Protein AF-A0A166GF20-F1 (afdb_monomer_lite)

Secondary structure (DSSP, 8-state):
---SS-HHHHHHHHHHHH-SS-GGGS---HHHHHHHHHHHHHHHHHHHTT-SS-TT----TTTTPPP-TTS--TTTTS-TTGGG-TT-

Radius of gyration: 22.4 Å; chains: 1; bounding box: 41×34×59 Å

Structure (mmCIF, N/CA/C/O backbone):
data_AF-A0A166GF20-F1
#
_entry.id   AF-A0A166GF20-F1
#
loop_
_atom_site.group_PDB
_atom_site.id
_atom_site.type_symbol
_atom_site.label_atom_id
_atom_site.label_alt_id
_atom_site.label_comp_id
_atom_site.label_asym_id
_atom_site.label_entity_id
_atom_site.label_seq_id
_atom_site.pdbx_PDB_ins_code
_atom_site.Cartn_x
_atom_site.Cartn_y
_atom_site.Cartn_z
_atom_site.occupancy
_atom_site.B_iso_or_equiv
_atom_site.auth_seq_id
_atom_site.auth_comp_id
_atom_site.auth_asym_id
_atom_site.auth_atom_id
_atom_site.pdbx_PDB_model_num
ATOM 1 N N . MET A 1 1 ? 2.322 10.227 10.091 1.00 40.72 1 MET A N 1
ATOM 2 C CA . MET A 1 1 ? 2.835 9.898 11.435 1.00 40.72 1 MET A CA 1
ATOM 3 C 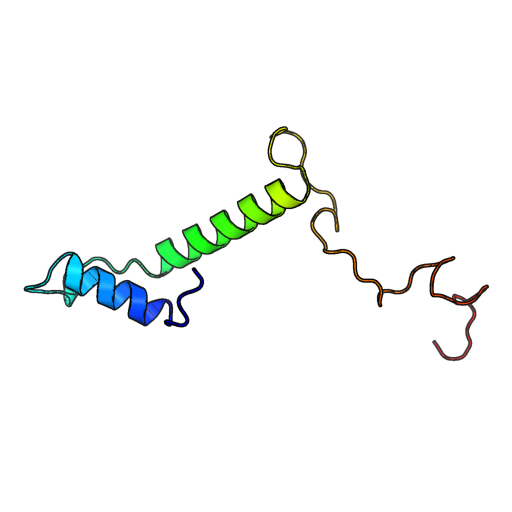C . MET A 1 1 ? 2.595 8.415 11.646 1.00 40.72 1 MET A C 1
ATOM 5 O O . MET A 1 1 ? 1.513 8.032 12.066 1.00 40.72 1 MET A O 1
ATOM 9 N N . GLU A 1 2 ? 3.545 7.567 11.253 1.00 42.88 2 GLU A N 1
ATOM 10 C CA . GLU A 1 2 ? 3.516 6.170 11.688 1.00 42.88 2 GLU A CA 1
ATOM 11 C C . GLU A 1 2 ? 3.899 6.172 13.168 1.00 42.88 2 GLU A C 1
ATOM 13 O O . GLU A 1 2 ? 5.076 6.180 13.528 1.00 42.88 2 GLU A O 1
ATOM 18 N N . CYS A 1 3 ? 2.909 6.296 14.052 1.00 53.88 3 CYS A N 1
ATOM 19 C CA . CYS A 1 3 ? 3.152 6.018 15.458 1.00 53.88 3 CYS A CA 1
ATOM 20 C C . CYS A 1 3 ? 3.609 4.561 15.543 1.00 53.88 3 CYS A C 1
ATOM 22 O O . CYS A 1 3 ? 2.879 3.663 15.134 1.00 53.88 3 CYS A O 1
ATOM 24 N N . LYS A 1 4 ? 4.802 4.324 16.100 1.00 69.62 4 LYS A N 1
ATOM 25 C CA . LYS A 1 4 ? 5.385 2.993 16.373 1.00 69.62 4 LYS A CA 1
ATOM 26 C C . LYS A 1 4 ? 4.588 2.179 17.413 1.00 69.62 4 LYS A C 1
ATOM 28 O O . LYS A 1 4 ? 5.124 1.287 18.062 1.00 69.62 4 LYS A O 1
ATOM 33 N N . THR A 1 5 ? 3.327 2.524 17.630 1.00 82.25 5 THR A N 1
ATOM 34 C CA . THR A 1 5 ? 2.424 1.909 18.591 1.00 82.25 5 THR A CA 1
ATOM 35 C C . THR A 1 5 ? 1.653 0.811 17.880 1.00 82.25 5 THR A C 1
ATOM 37 O O . THR A 1 5 ? 1.110 1.028 16.800 1.00 82.25 5 THR A O 1
ATOM 40 N N . ALA A 1 6 ? 1.587 -0.373 18.486 1.00 88.94 6 ALA A N 1
ATOM 41 C CA . ALA A 1 6 ? 0.776 -1.454 17.950 1.00 88.94 6 ALA A CA 1
ATOM 42 C C . ALA A 1 6 ? -0.690 -1.009 17.813 1.00 88.94 6 ALA A C 1
ATOM 44 O O . ALA A 1 6 ? -1.234 -0.356 18.707 1.00 88.94 6 ALA A O 1
ATOM 45 N N . ASN A 1 7 ? -1.349 -1.414 16.725 1.00 89.12 7 ASN A N 1
ATOM 46 C CA 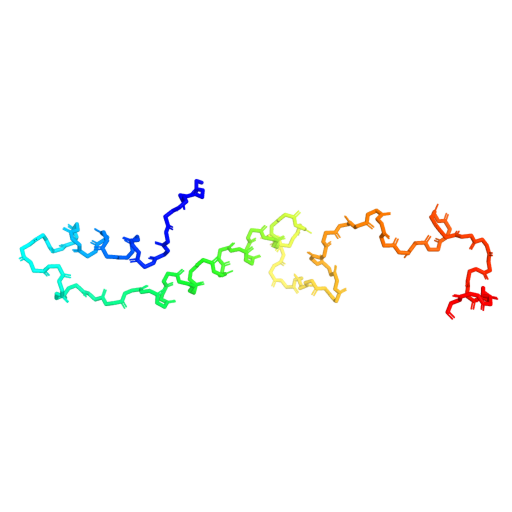. ASN A 1 7 ? -2.748 -1.061 16.449 1.00 89.12 7 ASN A CA 1
ATOM 47 C C . ASN A 1 7 ? -3.680 -1.395 17.626 1.00 89.12 7 ASN A C 1
ATOM 49 O O . ASN A 1 7 ? -4.583 -0.624 17.934 1.00 89.12 7 ASN A O 1
ATOM 53 N N . GLN A 1 8 ? -3.422 -2.504 18.326 1.00 89.38 8 GLN A N 1
ATOM 54 C CA . GLN A 1 8 ? -4.185 -2.896 19.511 1.00 89.38 8 GLN A CA 1
ATOM 55 C C . GLN A 1 8 ? -4.068 -1.866 20.641 1.00 89.38 8 GLN A C 1
ATOM 57 O O . GLN A 1 8 ? -5.074 -1.446 21.206 1.00 89.38 8 GLN A O 1
ATOM 62 N N . SER A 1 9 ? -2.848 -1.415 20.940 1.00 91.50 9 SER A N 1
ATOM 63 C CA . SER A 1 9 ? -2.596 -0.406 21.971 1.00 91.50 9 SER A CA 1
ATOM 64 C C . SER A 1 9 ? -3.221 0.942 21.607 1.00 91.50 9 SER A C 1
ATOM 66 O O . SER A 1 9 ? 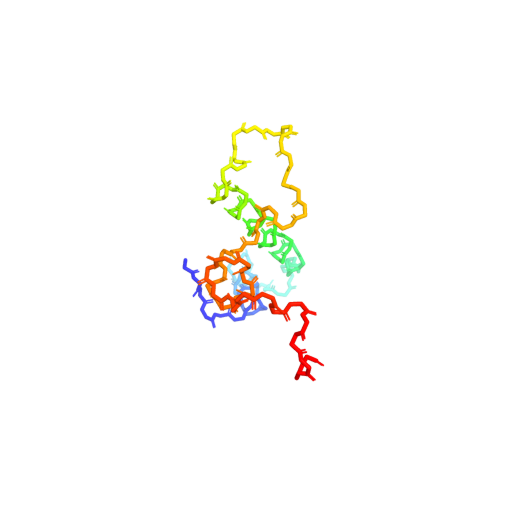-3.717 1.645 22.484 1.00 91.50 9 SER A O 1
ATOM 68 N N . PHE A 1 10 ? -3.243 1.291 20.317 1.00 90.81 10 PHE A N 1
ATOM 69 C CA . PHE A 1 10 ? -3.932 2.487 19.836 1.00 90.81 10 PHE A CA 1
ATOM 70 C C . PHE A 1 10 ? -5.451 2.403 20.052 1.00 90.81 10 PHE A C 1
ATOM 72 O O . PHE A 1 10 ? -6.031 3.330 20.611 1.00 90.81 10 PHE A O 1
ATOM 79 N N . ILE A 1 11 ? -6.088 1.283 19.689 1.00 91.56 11 ILE A N 1
ATOM 80 C CA . ILE A 1 11 ? -7.529 1.070 19.915 1.00 91.56 11 ILE A CA 1
ATOM 81 C C . ILE A 1 11 ? -7.876 1.090 21.402 1.00 91.56 11 ILE A C 1
ATOM 83 O O . ILE A 1 11 ? -8.845 1.731 21.796 1.00 91.56 11 ILE A O 1
ATOM 87 N N . GLN A 1 12 ? -7.064 0.450 22.242 1.00 90.31 12 GLN A N 1
ATOM 88 C CA . GLN A 1 12 ? -7.298 0.459 23.682 1.00 90.31 12 GLN A CA 1
ATOM 89 C C . GLN A 1 12 ? -7.184 1.872 24.262 1.00 90.31 12 GLN A C 1
ATOM 91 O O . GLN A 1 12 ? -8.012 2.278 25.074 1.00 90.31 12 GLN A O 1
ATOM 96 N N . LYS A 1 13 ? -6.214 2.664 23.786 1.00 92.81 13 LYS A N 1
ATOM 97 C CA . LYS A 1 13 ? -6.100 4.071 24.177 1.00 92.81 13 LYS A CA 1
ATOM 98 C C . LYS A 1 13 ? -7.305 4.895 23.725 1.00 92.81 13 LYS A C 1
ATOM 100 O O . LYS A 1 13 ? -7.737 5.756 24.487 1.00 92.81 13 LYS A O 1
ATOM 105 N N . LEU A 1 14 ? -7.840 4.639 22.529 1.00 92.12 14 LEU A N 1
ATOM 106 C CA . LEU A 1 14 ? -9.076 5.273 22.067 1.00 92.12 14 LEU A CA 1
ATOM 107 C C . LEU A 1 14 ? -10.248 4.936 22.989 1.00 92.12 14 LEU A C 1
ATOM 109 O O . LEU A 1 14 ? -10.932 5.860 23.409 1.00 92.12 14 LEU A O 1
ATOM 113 N N . GLY A 1 15 ? -10.417 3.669 23.382 1.00 93.06 15 GLY A N 1
ATOM 114 C CA . GLY A 1 15 ? -11.445 3.268 24.350 1.00 93.06 15 GLY A CA 1
ATOM 115 C C . GLY A 1 15 ? -11.348 4.048 25.665 1.00 93.06 15 GLY A C 1
ATOM 116 O O . GLY A 1 15 ? -12.324 4.648 26.098 1.00 93.06 15 GLY A O 1
ATOM 117 N N . CYS A 1 16 ? -10.141 4.172 26.232 1.00 93.50 16 CYS A N 1
ATOM 118 C CA . CYS A 1 16 ? -9.924 4.972 27.444 1.00 93.50 16 CYS A CA 1
ATOM 119 C C . CYS A 1 16 ? -10.210 6.475 27.273 1.00 93.50 16 CYS A C 1
ATOM 121 O O . CYS A 1 16 ? -10.454 7.159 28.260 1.00 93.50 16 CYS A O 1
ATOM 123 N N . ILE A 1 17 ? -10.103 7.023 26.058 1.00 94.38 17 ILE A N 1
ATOM 124 C CA . ILE A 1 17 ? -10.430 8.432 25.783 1.00 94.38 17 ILE A CA 1
ATOM 125 C C . ILE A 1 17 ? -11.939 8.597 25.578 1.00 94.38 17 ILE A C 1
ATOM 127 O O . ILE A 1 17 ? -12.507 9.597 26.006 1.00 94.38 17 ILE A O 1
ATOM 131 N N . THR A 1 18 ? -12.579 7.637 24.909 1.00 94.19 18 THR A N 1
ATOM 132 C CA . THR A 1 18 ? -14.008 7.666 24.585 1.00 94.19 18 THR A CA 1
ATOM 133 C C . THR A 1 18 ? -14.881 7.437 25.815 1.00 94.19 18 THR A C 1
ATOM 135 O O . THR A 1 18 ? -15.847 8.171 26.001 1.00 94.19 18 THR A O 1
ATOM 138 N N . ASN A 1 19 ? -14.536 6.460 26.654 1.00 94.12 19 ASN A N 1
ATOM 139 C CA . ASN A 1 19 ? -15.195 6.202 27.929 1.00 94.12 19 ASN A CA 1
ATOM 140 C C . ASN A 1 19 ? -14.129 6.010 29.021 1.00 94.12 19 ASN A C 1
ATOM 142 O O . ASN A 1 19 ? -13.644 4.895 29.213 1.00 94.12 19 ASN A O 1
ATOM 146 N N . PRO A 1 20 ? -13.714 7.089 29.706 1.00 94.00 20 PRO A N 1
ATOM 147 C CA . PRO A 1 20 ? -12.685 7.006 30.739 1.00 94.00 20 PRO A CA 1
ATOM 148 C C . PRO A 1 20 ? -13.109 6.190 31.962 1.00 94.00 20 PRO A C 1
ATOM 150 O O . PRO A 1 20 ? -12.252 5.563 32.582 1.00 94.00 20 PRO A O 1
ATOM 153 N N . ASP A 1 21 ? -14.403 6.209 32.294 1.00 96.94 21 ASP A N 1
ATOM 154 C CA . ASP A 1 21 ? -14.948 5.544 33.481 1.00 96.94 21 ASP A CA 1
ATOM 155 C C . ASP A 1 21 ? -15.039 4.025 33.280 1.00 96.94 21 ASP A C 1
ATOM 157 O O . ASP A 1 21 ? -14.700 3.271 34.190 1.00 96.94 21 ASP A O 1
ATOM 161 N N . PHE A 1 22 ? -15.423 3.585 32.071 1.00 94.88 22 PHE A N 1
ATOM 162 C CA . PHE A 1 22 ? -15.527 2.167 31.690 1.00 94.88 22 PHE A CA 1
ATOM 163 C C . PHE A 1 22 ? -14.945 1.919 30.284 1.00 94.88 22 PHE A C 1
ATOM 165 O O . PHE A 1 22 ? -15.681 1.784 29.298 1.00 94.88 22 PHE A O 1
ATOM 172 N N . PRO A 1 23 ? -13.609 1.895 30.132 1.00 90.56 23 PRO A N 1
ATOM 173 C CA . PRO A 1 23 ? -12.961 1.740 28.829 1.00 90.56 23 PRO A CA 1
ATOM 174 C C . PRO A 1 23 ? -13.327 0.446 28.094 1.00 90.56 23 PRO A C 1
ATOM 176 O O . PRO A 1 23 ? -13.358 0.427 26.866 1.00 90.56 23 PRO A O 1
ATOM 179 N N . GLU A 1 24 ? -13.596 -0.627 28.831 1.00 89.88 24 GLU A N 1
ATOM 180 C CA . GLU A 1 24 ? -14.000 -1.945 28.337 1.00 89.88 24 GLU A CA 1
ATOM 181 C C . GLU A 1 24 ? -15.371 -1.961 27.654 1.00 89.88 24 GLU A C 1
ATOM 183 O O . GLU A 1 24 ? -15.582 -2.777 26.757 1.00 89.88 24 GLU A O 1
ATOM 188 N N . ASP A 1 25 ? -16.259 -1.029 28.013 1.00 94.25 25 ASP A N 1
ATOM 189 C CA . ASP A 1 25 ? -17.573 -0.869 27.379 1.00 94.25 25 ASP A CA 1
ATOM 190 C C . ASP A 1 25 ? -17.470 -0.162 26.020 1.00 94.25 25 ASP A C 1
ATOM 192 O O . ASP A 1 25 ? -18.435 -0.101 25.250 1.00 94.25 25 ASP A O 1
ATOM 196 N N . SER A 1 26 ? -16.294 0.386 25.696 1.00 91.56 26 SER A N 1
ATOM 197 C CA . SER A 1 26 ? -16.053 0.979 24.387 1.00 91.56 26 SER A CA 1
ATOM 198 C C . SER A 1 26 ? -16.109 -0.089 23.289 1.00 91.56 26 SER A C 1
ATOM 200 O O . SER A 1 26 ? -15.595 -1.197 23.457 1.00 91.56 26 SER A O 1
ATOM 202 N N . PRO A 1 27 ? -16.671 0.231 22.111 1.00 90.38 27 PRO A N 1
ATOM 203 C CA . PRO A 1 27 ? -16.753 -0.721 21.013 1.00 90.38 27 PRO A CA 1
ATOM 204 C C . PRO A 1 27 ? -15.359 -1.177 20.561 1.00 90.38 27 PRO A C 1
ATOM 206 O O . PRO A 1 27 ? -14.430 -0.377 20.435 1.00 90.38 27 PRO A O 1
ATOM 209 N N . GLN A 1 28 ? -15.226 -2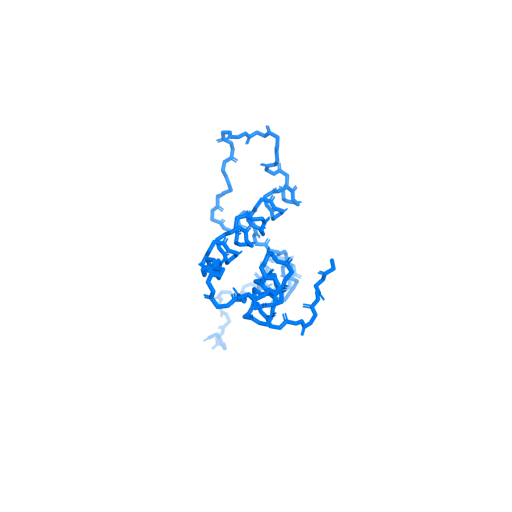.465 20.236 1.00 89.12 28 GLN A N 1
ATOM 210 C CA . GLN A 1 28 ? -13.991 -3.002 19.670 1.00 89.12 28 GLN A CA 1
ATOM 211 C C . GLN A 1 28 ? -13.855 -2.576 18.198 1.00 89.12 28 GLN A C 1
ATOM 213 O O . GLN A 1 28 ? -14.527 -3.113 17.318 1.00 89.12 28 GLN A O 1
ATOM 218 N N . LEU A 1 29 ? -12.975 -1.605 17.932 1.00 91.19 29 LEU A N 1
ATOM 219 C CA . LEU A 1 29 ? -12.813 -0.965 16.615 1.00 91.19 29 LEU A CA 1
ATOM 220 C C . LEU A 1 29 ? -11.582 -1.440 15.826 1.00 91.19 29 LEU A C 1
ATOM 222 O O . LEU A 1 29 ? -11.237 -0.862 14.793 1.00 91.19 29 LEU A O 1
ATOM 226 N N . TYR A 1 30 ? -10.900 -2.487 16.293 1.00 91.94 30 TYR A N 1
ATOM 227 C CA . TYR A 1 30 ? -9.676 -2.978 15.658 1.00 91.94 30 TYR A CA 1
ATOM 228 C C . TYR A 1 30 ? -9.874 -3.348 14.180 1.00 91.94 30 TYR A C 1
ATOM 230 O O . TYR A 1 30 ? -9.106 -2.905 13.328 1.00 91.94 30 TYR A O 1
ATOM 238 N N . HIS A 1 31 ? -10.924 -4.098 13.837 1.00 93.62 31 HIS A N 1
ATOM 239 C CA . HIS A 1 31 ? -11.165 -4.502 12.446 1.00 93.62 31 HIS A CA 1
ATOM 240 C C . HIS A 1 31 ? -11.464 -3.308 11.534 1.00 93.62 31 HIS A C 1
ATOM 242 O O . HIS A 1 31 ? -10.963 -3.248 10.412 1.00 93.62 31 HIS A O 1
ATOM 248 N N . GLN A 1 32 ? -12.226 -2.337 12.032 1.00 94.38 32 GLN A N 1
ATOM 249 C CA . GLN A 1 32 ? -12.567 -1.105 11.333 1.00 94.38 32 GLN A CA 1
ATOM 250 C C . GLN A 1 32 ? -11.308 -0.273 11.080 1.00 94.38 32 GLN A C 1
ATOM 252 O O . GLN A 1 32 ? -11.105 0.210 9.970 1.00 94.38 32 GLN A O 1
ATOM 257 N N . LEU A 1 33 ? -10.413 -0.172 12.068 1.00 92.56 33 LEU A N 1
ATOM 258 C CA . LEU A 1 33 ? -9.121 0.488 11.899 1.00 92.56 33 LEU A CA 1
ATOM 259 C C . LEU A 1 33 ? -8.270 -0.192 10.822 1.00 92.56 33 LEU A C 1
ATOM 261 O O . LEU A 1 33 ? -7.719 0.493 9.961 1.00 92.56 33 LEU A O 1
ATOM 265 N N . ILE A 1 34 ? -8.168 -1.525 10.841 1.00 93.44 34 ILE A N 1
ATOM 266 C CA . ILE A 1 34 ? -7.414 -2.270 9.823 1.00 93.44 34 ILE A CA 1
ATOM 267 C C . ILE A 1 34 ? -8.021 -2.061 8.434 1.00 93.44 34 ILE A C 1
ATOM 269 O O . ILE A 1 34 ? -7.278 -1.854 7.473 1.00 93.44 34 ILE A O 1
ATOM 273 N N . TYR A 1 35 ? -9.349 -2.077 8.324 1.00 96.00 35 TYR A N 1
ATOM 274 C CA . TYR A 1 35 ? -10.046 -1.796 7.075 1.00 96.00 35 TYR A CA 1
ATOM 275 C C . TYR A 1 35 ? -9.717 -0.391 6.559 1.00 96.00 35 TYR A C 1
ATOM 277 O O . TYR A 1 35 ? -9.187 -0.256 5.458 1.00 96.00 35 TYR A O 1
ATOM 285 N N . CYS A 1 36 ? -9.920 0.644 7.378 1.00 95.44 36 CYS A N 1
ATOM 286 C CA . CYS A 1 36 ? -9.610 2.027 7.018 1.00 95.44 36 CYS A CA 1
ATOM 287 C C . CYS A 1 36 ? -8.134 2.209 6.643 1.00 95.44 36 CYS A C 1
ATOM 289 O O . CYS A 1 36 ? -7.832 2.893 5.671 1.00 95.44 36 CYS A O 1
ATOM 291 N N . SER A 1 37 ? -7.212 1.566 7.366 1.00 92.81 37 SER A N 1
ATOM 292 C CA . SER A 1 37 ? -5.778 1.607 7.067 1.00 92.81 37 SER A CA 1
ATOM 293 C C . SER A 1 37 ? -5.453 1.004 5.697 1.00 92.81 37 SER A C 1
ATOM 295 O O . SER A 1 37 ? -4.691 1.595 4.931 1.00 92.81 37 SER A O 1
ATOM 297 N N . ARG A 1 38 ? -6.044 -0.149 5.356 1.00 95.00 38 ARG A N 1
ATOM 298 C CA . ARG A 1 38 ? -5.859 -0.795 4.047 1.00 95.00 38 ARG A CA 1
ATOM 299 C C . ARG A 1 38 ? -6.438 0.053 2.919 1.00 95.00 38 ARG A C 1
ATOM 301 O O . ARG A 1 38 ? -5.734 0.292 1.945 1.00 95.00 38 ARG A O 1
ATOM 308 N N . SER A 1 39 ? -7.661 0.554 3.084 1.00 95.75 39 SER A N 1
ATOM 309 C CA . SER A 1 39 ? -8.312 1.426 2.099 1.00 95.75 39 SER A CA 1
ATOM 310 C C . SER A 1 39 ? -7.537 2.726 1.897 1.00 95.75 39 SER A C 1
ATOM 312 O O . SER A 1 39 ? -7.326 3.152 0.769 1.00 95.75 39 SER A O 1
ATOM 314 N N . TYR A 1 40 ? -7.040 3.332 2.977 1.00 94.94 40 TYR A N 1
ATOM 315 C CA . TYR A 1 40 ? -6.186 4.513 2.891 1.00 94.94 40 TYR A CA 1
ATOM 316 C C . TYR A 1 40 ? -4.899 4.229 2.108 1.00 94.94 40 TYR A C 1
ATOM 318 O O . TYR A 1 40 ? -4.536 5.005 1.230 1.00 94.94 40 TYR A O 1
ATOM 326 N N . ARG A 1 41 ? -4.223 3.107 2.389 1.00 94.00 41 ARG A N 1
ATOM 327 C CA . ARG A 1 41 ? -3.008 2.710 1.661 1.00 94.00 41 ARG A CA 1
ATOM 328 C C . ARG A 1 41 ? -3.280 2.502 0.174 1.00 94.00 41 ARG A C 1
ATOM 330 O O . ARG A 1 41 ? -2.509 3.009 -0.628 1.00 94.00 41 ARG A O 1
ATOM 337 N N . ASP A 1 42 ? -4.369 1.823 -0.182 1.00 92.19 42 ASP A N 1
ATOM 338 C CA . ASP A 1 42 ? -4.774 1.640 -1.582 1.00 92.19 42 ASP A CA 1
ATOM 339 C C . ASP A 1 42 ? -5.010 2.985 -2.287 1.00 92.19 42 ASP A C 1
ATOM 341 O O . ASP A 1 42 ? -4.431 3.239 -3.341 1.00 92.19 42 ASP A O 1
ATOM 345 N N . LEU A 1 43 ? -5.770 3.893 -1.663 1.00 92.31 43 LEU A N 1
ATOM 346 C CA . LEU A 1 43 ? -6.029 5.230 -2.206 1.00 92.31 43 LEU A CA 1
ATOM 347 C C . LEU A 1 43 ? -4.741 6.036 -2.394 1.00 92.31 43 LEU A C 1
ATOM 349 O O . LEU A 1 43 ? -4.536 6.628 -3.452 1.00 92.31 43 LEU A O 1
ATOM 353 N N . VAL A 1 44 ? -3.856 6.041 -1.395 1.00 93.62 44 VAL A N 1
ATOM 354 C CA . VAL A 1 44 ? -2.562 6.728 -1.490 1.00 93.62 44 VAL A CA 1
ATOM 355 C C . VAL A 1 44 ? -1.731 6.140 -2.625 1.00 93.62 44 VAL A C 1
ATOM 357 O O . VAL A 1 44 ? -1.233 6.900 -3.450 1.00 93.62 44 VAL A O 1
ATOM 360 N N . THR A 1 45 ? -1.630 4.811 -2.723 1.00 92.62 45 THR A N 1
ATOM 361 C CA . THR A 1 45 ? -0.910 4.151 -3.816 1.00 92.62 45 THR A CA 1
ATOM 362 C C . THR A 1 45 ? -1.505 4.531 -5.173 1.00 92.62 45 THR A C 1
ATOM 364 O O . THR A 1 45 ? -0.773 4.964 -6.057 1.00 92.62 45 THR A O 1
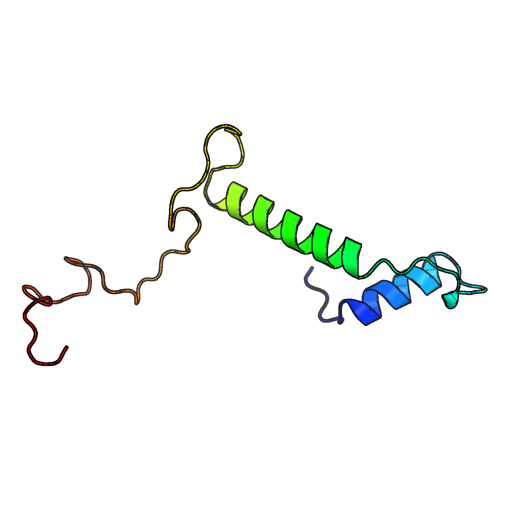ATOM 367 N N . ARG A 1 46 ? -2.827 4.477 -5.346 1.00 92.62 46 ARG A N 1
ATOM 368 C CA . ARG A 1 46 ? -3.490 4.889 -6.594 1.00 92.62 46 ARG A CA 1
ATOM 369 C C . ARG A 1 46 ? -3.173 6.336 -6.962 1.00 92.62 46 ARG A C 1
ATOM 371 O O . ARG A 1 46 ? -2.801 6.602 -8.103 1.00 92.62 46 ARG A O 1
ATOM 378 N N . VAL A 1 47 ? -3.256 7.260 -6.006 1.00 92.62 47 VAL A N 1
ATOM 379 C CA . VAL A 1 47 ? -2.916 8.675 -6.224 1.00 92.62 47 VAL A CA 1
ATOM 380 C C . VAL A 1 47 ? -1.451 8.834 -6.629 1.00 92.62 47 VAL A C 1
ATOM 382 O O . VAL A 1 47 ? -1.171 9.524 -7.606 1.00 92.62 47 VAL A O 1
ATOM 385 N N . THR A 1 48 ? -0.523 8.160 -5.944 1.00 92.44 48 THR A N 1
ATOM 386 C CA . THR A 1 48 ? 0.914 8.200 -6.264 1.00 92.44 48 THR A CA 1
ATOM 387 C C . THR A 1 48 ? 1.209 7.744 -7.694 1.00 92.44 48 THR A C 1
ATOM 389 O O . THR A 1 48 ? 2.063 8.329 -8.352 1.00 92.44 48 THR A O 1
ATOM 392 N N . PHE A 1 49 ? 0.480 6.750 -8.202 1.00 92.44 49 PHE A N 1
ATOM 393 C CA . PHE A 1 49 ? 0.644 6.229 -9.562 1.00 92.44 49 PHE A CA 1
ATOM 394 C C . PHE A 1 49 ? -0.245 6.929 -10.613 1.00 92.44 49 PHE A C 1
ATOM 396 O O . PHE A 1 49 ? -0.328 6.477 -11.753 1.00 92.44 49 PHE A O 1
ATOM 403 N N . GLY A 1 50 ? -0.906 8.040 -10.263 1.00 91.38 50 GLY A N 1
ATOM 404 C CA . GLY A 1 50 ? -1.688 8.850 -11.206 1.00 91.38 50 GLY A CA 1
ATOM 405 C C . GLY A 1 50 ? -3.119 8.361 -11.471 1.00 91.38 50 GLY A C 1
ATOM 406 O O . GLY A 1 50 ? -3.764 8.842 -12.401 1.00 91.38 50 GLY A O 1
ATOM 407 N N . TYR A 1 51 ? -3.647 7.454 -10.648 1.00 91.44 51 TYR A N 1
ATOM 408 C CA . TYR A 1 51 ? -5.021 6.928 -10.725 1.00 91.44 51 TYR A CA 1
ATOM 409 C C . TYR A 1 51 ? -6.012 7.683 -9.816 1.00 91.44 51 TYR A C 1
ATOM 411 O O . TYR A 1 51 ? -7.073 7.170 -9.482 1.00 91.44 51 TYR A O 1
ATOM 419 N N . GLY A 1 52 ? -5.672 8.898 -9.372 1.00 84.81 52 GLY A N 1
ATOM 420 C CA . GLY A 1 52 ? -6.506 9.669 -8.438 1.00 84.81 52 GLY A CA 1
ATOM 421 C C . GLY A 1 52 ? -7.689 10.419 -9.068 1.00 84.81 52 GLY A C 1
ATOM 422 O O . GLY A 1 52 ? -8.655 10.707 -8.368 1.00 84.81 52 GLY A O 1
ATOM 423 N N . HIS A 1 53 ? -7.621 10.759 -10.362 1.00 84.25 53 HIS A N 1
ATOM 424 C CA . HIS A 1 53 ? -8.609 11.633 -11.019 1.00 84.25 53 HIS A CA 1
ATOM 425 C C . HIS A 1 53 ? -9.625 10.895 -11.899 1.00 84.25 53 HIS A C 1
ATOM 427 O O . HIS A 1 53 ? -10.786 11.298 -11.948 1.00 84.25 53 HIS A O 1
ATOM 433 N N . ASP A 1 54 ? -9.206 9.841 -12.602 1.00 85.00 54 ASP A N 1
ATOM 434 C CA . ASP A 1 54 ? -10.080 9.071 -13.491 1.00 85.00 54 ASP A CA 1
ATOM 435 C C . ASP A 1 54 ? -10.530 7.784 -12.800 1.00 85.00 54 ASP A C 1
ATOM 437 O O . ASP A 1 54 ? -9.811 6.788 -12.777 1.00 85.00 54 ASP A O 1
ATOM 441 N N . THR A 1 55 ? -11.741 7.807 -12.245 1.00 77.94 55 THR A N 1
ATOM 442 C CA . THR A 1 55 ? -12.329 6.674 -11.517 1.00 77.94 55 THR A CA 1
ATOM 443 C C . THR A 1 55 ? -12.717 5.499 -12.411 1.00 77.94 55 THR A C 1
ATOM 445 O O . THR A 1 55 ? -13.075 4.445 -11.896 1.00 77.94 55 THR A O 1
ATOM 448 N N . LYS A 1 56 ? -12.673 5.654 -13.740 1.00 86.50 56 LYS A N 1
ATOM 449 C CA . LYS A 1 56 ? -12.903 4.552 -14.686 1.00 86.50 56 LYS A CA 1
ATOM 450 C C . LYS A 1 56 ? -11.608 3.840 -15.062 1.00 86.50 56 LYS A C 1
ATOM 452 O O . LYS A 1 56 ? -11.655 2.750 -15.632 1.00 86.50 56 LYS A O 1
ATOM 457 N N . LYS A 1 57 ? -10.460 4.459 -14.784 1.00 88.06 57 LYS A N 1
ATOM 458 C CA . LYS A 1 57 ? -9.146 3.919 -15.103 1.00 88.06 57 LYS A CA 1
ATOM 459 C C . LYS A 1 57 ? -8.641 3.094 -13.926 1.00 88.06 57 LYS A C 1
ATOM 461 O O . LYS A 1 57 ? -8.206 3.634 -12.915 1.00 88.06 57 LYS A O 1
ATOM 466 N N . GLU A 1 58 ? -8.649 1.779 -14.092 1.00 90.94 58 GLU A N 1
ATOM 467 C CA . GLU A 1 58 ? -8.060 0.856 -13.123 1.00 90.94 58 GLU A CA 1
ATOM 468 C C . GLU A 1 58 ? -6.606 0.519 -13.489 1.00 90.94 58 GLU A C 1
ATOM 470 O O . GLU A 1 58 ? -6.263 0.442 -14.676 1.00 90.94 58 GLU A O 1
ATOM 475 N N . PRO A 1 59 ? -5.729 0.308 -12.494 1.00 91.88 59 PRO A N 1
ATOM 476 C CA . PRO A 1 59 ? -4.386 -0.182 -12.746 1.00 91.88 59 PRO A CA 1
ATOM 477 C C . PRO A 1 59 ? -4.433 -1.613 -13.292 1.00 91.88 59 PRO A C 1
ATOM 479 O O . PRO A 1 59 ? -5.079 -2.495 -12.727 1.00 91.88 59 PRO A O 1
ATOM 482 N N . GLY A 1 60 ? -3.711 -1.852 -14.387 1.00 91.12 60 GLY A N 1
ATOM 483 C CA . GLY A 1 60 ? -3.467 -3.203 -14.894 1.00 91.12 60 GLY A CA 1
ATOM 484 C C . GLY A 1 60 ? -2.523 -4.004 -13.990 1.00 91.12 60 GLY A C 1
ATOM 485 O O . GLY A 1 60 ? -2.025 -3.508 -12.976 1.00 91.12 60 GLY A O 1
ATOM 486 N N . VAL A 1 61 ? -2.227 -5.247 -14.378 1.00 91.19 61 VAL A N 1
ATOM 487 C CA . VAL A 1 61 ? -1.252 -6.092 -13.668 1.00 91.19 61 VAL A CA 1
ATOM 488 C C . VAL A 1 61 ? 0.095 -5.367 -13.589 1.00 91.19 61 VAL A C 1
ATOM 490 O O . VAL A 1 61 ? 0.629 -4.928 -14.603 1.00 91.19 61 VAL A O 1
ATOM 493 N N . GLY A 1 62 ? 0.620 -5.201 -12.373 1.00 89.88 62 GLY A N 1
ATOM 494 C CA . GLY A 1 62 ? 1.862 -4.460 -12.128 1.00 89.88 62 GLY A CA 1
ATOM 495 C C . GLY A 1 62 ? 1.743 -2.932 -12.217 1.00 89.88 62 GLY A C 1
ATOM 496 O O . GLY A 1 62 ? 2.723 -2.243 -11.964 1.00 89.88 62 GLY A O 1
ATOM 497 N N . GLY A 1 63 ? 0.562 -2.371 -12.499 1.00 91.75 63 GLY A N 1
ATOM 498 C CA . GLY A 1 63 ? 0.365 -0.926 -12.688 1.00 91.75 63 GLY A CA 1
ATOM 499 C C . GLY A 1 63 ? 0.564 -0.063 -11.435 1.00 91.75 63 GLY A C 1
ATOM 500 O O . GLY A 1 63 ? 0.674 1.154 -11.555 1.00 91.75 63 GLY A O 1
ATOM 501 N N . LEU A 1 64 ? 0.614 -0.687 -10.253 1.00 93.00 64 LEU A N 1
ATOM 502 C CA . LEU A 1 64 ? 0.944 -0.058 -8.965 1.00 93.00 64 LEU A CA 1
ATOM 503 C C . LEU A 1 64 ? 2.274 -0.569 -8.379 1.00 93.00 64 LEU A C 1
ATOM 505 O O . LEU A 1 64 ? 2.589 -0.291 -7.222 1.00 93.00 64 LEU A O 1
ATOM 509 N N . ALA A 1 65 ? 3.033 -1.378 -9.126 1.00 91.75 65 ALA A N 1
ATOM 510 C CA . ALA A 1 65 ? 4.312 -1.888 -8.655 1.00 91.75 65 ALA A CA 1
ATOM 511 C C . ALA A 1 65 ? 5.359 -0.771 -8.687 1.00 91.75 65 ALA A C 1
ATOM 513 O O . ALA A 1 65 ? 5.492 -0.050 -9.677 1.00 91.75 65 ALA A O 1
ATOM 514 N N . LEU A 1 66 ? 6.121 -0.631 -7.601 1.00 89.94 66 LEU A N 1
ATOM 515 C CA . LEU A 1 66 ? 7.268 0.268 -7.587 1.00 89.94 66 LEU A CA 1
ATOM 516 C C . LEU A 1 66 ? 8.312 -0.221 -8.588 1.00 89.94 66 LEU A C 1
ATOM 518 O O . LEU A 1 66 ? 8.576 -1.421 -8.694 1.00 89.94 66 LEU A O 1
ATOM 522 N N . PHE A 1 67 ? 8.929 0.725 -9.290 1.00 86.25 67 PHE A N 1
ATOM 523 C CA . PHE A 1 67 ? 10.051 0.418 -10.158 1.00 86.25 67 PHE A CA 1
ATOM 524 C C . PHE A 1 67 ? 11.190 -0.196 -9.336 1.00 86.25 67 PHE A C 1
ATOM 526 O O . PHE A 1 67 ? 11.666 0.403 -8.371 1.00 86.25 67 PHE A O 1
ATOM 533 N N . CYS A 1 68 ? 11.631 -1.388 -9.732 1.00 88.81 68 CYS A N 1
ATOM 534 C CA . CYS A 1 68 ? 12.745 -2.081 -9.108 1.00 88.81 68 CYS A C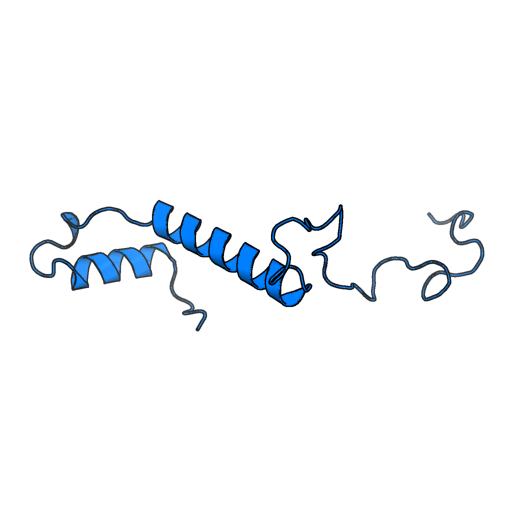A 1
ATOM 535 C C . CYS A 1 68 ? 13.922 -2.119 -10.082 1.00 88.81 68 CYS A C 1
ATOM 537 O O . CYS A 1 68 ? 13.899 -2.866 -11.056 1.00 88.81 68 CYS A O 1
ATOM 539 N N . ALA A 1 69 ? 14.974 -1.353 -9.789 1.00 86.62 69 ALA A N 1
ATOM 540 C CA . ALA A 1 69 ? 16.185 -1.321 -10.612 1.00 86.62 69 ALA A CA 1
ATOM 541 C C . ALA A 1 69 ? 16.962 -2.655 -10.615 1.00 86.62 69 ALA A C 1
ATOM 543 O O . ALA A 1 69 ? 17.789 -2.889 -11.491 1.00 86.62 69 ALA A O 1
ATOM 544 N N . ALA A 1 70 ? 16.707 -3.521 -9.629 1.00 88.62 70 ALA A N 1
ATOM 545 C CA . ALA A 1 70 ? 17.317 -4.844 -9.528 1.00 88.62 70 ALA A CA 1
ATOM 546 C C . ALA A 1 70 ? 16.518 -5.935 -10.261 1.00 88.62 70 ALA A C 1
ATOM 548 O O . ALA A 1 70 ? 17.016 -7.047 -10.411 1.00 88.62 70 ALA A O 1
ATOM 549 N N . CYS A 1 71 ? 15.283 -5.655 -10.695 1.00 89.12 71 CYS A N 1
ATOM 550 C CA . CYS A 1 71 ? 14.536 -6.621 -11.495 1.00 89.12 71 CYS A CA 1
ATOM 551 C C . CYS A 1 71 ? 15.215 -6.807 -12.863 1.00 89.12 71 CYS A C 1
ATOM 553 O O . CYS A 1 71 ? 15.727 -5.829 -13.406 1.00 89.12 71 CYS A O 1
ATOM 555 N N . PRO A 1 72 ? 15.202 -8.023 -13.438 1.00 88.56 72 PRO A N 1
ATOM 556 C CA . PRO A 1 72 ? 15.695 -8.274 -14.789 1.00 88.56 72 PRO A CA 1
ATOM 557 C C . PRO A 1 72 ? 14.991 -7.370 -15.811 1.00 88.56 72 PRO A C 1
ATOM 559 O O . PRO A 1 72 ? 13.770 -7.414 -15.956 1.00 88.56 72 PRO A O 1
ATOM 562 N N . GLN A 1 73 ? 15.757 -6.538 -16.510 1.00 88.81 73 GLN A N 1
ATOM 563 C CA . GLN A 1 73 ? 15.294 -5.608 -17.532 1.00 88.81 73 GLN A CA 1
ATOM 564 C C . GLN A 1 73 ? 16.073 -5.849 -18.832 1.00 88.81 73 GLN A C 1
ATOM 566 O O . GLN A 1 73 ? 17.216 -5.388 -18.964 1.00 88.81 73 GLN A O 1
ATOM 571 N N . PRO A 1 74 ? 15.465 -6.551 -19.806 1.00 89.50 74 PRO A N 1
ATOM 572 C CA . PRO A 1 74 ? 16.061 -6.739 -21.122 1.00 89.50 74 PRO A CA 1
ATOM 573 C C . PRO A 1 74 ? 16.472 -5.397 -21.738 1.00 89.50 74 PRO A C 1
ATOM 575 O O . PRO A 1 74 ? 15.686 -4.449 -21.754 1.00 89.50 74 PRO A O 1
ATOM 578 N N . GLY A 1 75 ? 17.719 -5.306 -22.201 1.00 87.44 75 GLY A N 1
ATOM 579 C CA . GLY A 1 75 ? 18.281 -4.092 -22.804 1.00 87.44 75 GLY A CA 1
ATOM 580 C C . GLY A 1 75 ? 18.747 -3.004 -21.825 1.00 87.44 75 GLY A C 1
ATOM 581 O O . GLY A 1 75 ? 19.264 -1.987 -22.277 1.00 87.44 75 GLY A O 1
ATOM 582 N N . TYR A 1 76 ? 18.599 -3.195 -20.510 1.00 88.31 76 TYR A N 1
ATOM 583 C CA . TYR A 1 76 ? 19.117 -2.262 -19.498 1.00 88.31 76 TYR A CA 1
ATOM 584 C C . TYR A 1 76 ? 20.164 -2.906 -18.593 1.00 88.31 76 TYR A C 1
ATOM 586 O O . TYR A 1 76 ? 21.286 -2.415 -18.507 1.00 88.31 76 TYR A O 1
ATOM 594 N N . ASN A 1 77 ? 19.792 -3.977 -17.889 1.00 90.12 77 ASN A N 1
ATOM 595 C CA . ASN A 1 77 ? 20.638 -4.609 -16.871 1.00 90.12 77 ASN A CA 1
ATOM 596 C C . ASN A 1 77 ? 20.782 -6.130 -17.061 1.00 90.12 77 ASN A C 1
ATOM 598 O O . ASN A 1 77 ? 21.360 -6.794 -16.203 1.00 90.12 77 ASN A O 1
ATOM 602 N N . LEU A 1 78 ? 20.280 -6.668 -18.176 1.00 90.12 78 LEU A N 1
ATOM 603 C CA . LEU A 1 78 ? 20.532 -8.041 -18.604 1.00 90.12 78 LEU A CA 1
ATOM 604 C C . LEU A 1 78 ? 21.505 -8.056 -19.786 1.00 90.12 78 LEU A C 1
ATOM 606 O O . LEU A 1 78 ? 21.410 -7.172 -20.643 1.00 90.12 78 LEU A O 1
ATOM 610 N N . PRO A 1 79 ? 22.421 -9.040 -19.848 1.00 89.31 79 PRO A N 1
ATOM 611 C CA . PRO A 1 79 ? 23.275 -9.232 -21.010 1.00 89.31 79 PRO A CA 1
ATOM 612 C C . PRO A 1 79 ? 22.452 -9.598 -22.253 1.00 89.31 79 PRO A C 1
ATOM 614 O O . PRO A 1 79 ? 21.334 -10.116 -22.163 1.00 89.31 79 PRO A O 1
ATOM 617 N N . ASP A 1 80 ? 23.022 -9.352 -23.431 1.00 89.62 80 ASP A N 1
ATOM 618 C CA . ASP A 1 80 ? 22.425 -9.812 -24.683 1.00 89.62 80 ASP A CA 1
ATOM 619 C C . ASP A 1 80 ? 22.294 -11.340 -24.677 1.00 89.62 80 ASP A C 1
ATOM 621 O O . ASP A 1 80 ? 23.177 -12.052 -24.196 1.00 89.62 80 ASP A O 1
ATOM 625 N N . ASN A 1 81 ? 21.188 -11.849 -25.229 1.00 89.00 81 ASN A N 1
ATOM 626 C CA . ASN A 1 81 ? 20.844 -13.275 -25.231 1.00 89.00 81 ASN A CA 1
ATOM 627 C C . ASN A 1 81 ? 20.741 -13.917 -23.831 1.00 89.00 81 ASN A C 1
ATOM 629 O O . ASN A 1 81 ? 20.913 -15.130 -23.730 1.00 89.00 81 ASN A O 1
ATOM 633 N N . TRP A 1 82 ? 20.426 -13.151 -22.775 1.00 89.38 82 TRP A N 1
ATOM 634 C CA . TRP A 1 82 ? 20.228 -13.673 -21.409 1.00 89.38 82 TRP A CA 1
ATOM 635 C C . TRP A 1 82 ? 19.255 -14.865 -21.330 1.00 89.38 82 TRP A C 1
ATOM 637 O O . TRP A 1 82 ? 19.451 -15.748 -20.508 1.00 89.38 82 TRP A O 1
ATOM 647 N N . GLU A 1 83 ? 18.254 -14.933 -22.215 1.00 89.12 83 GLU A N 1
ATOM 648 C CA . GLU A 1 83 ? 17.297 -16.053 -22.305 1.00 89.12 83 GLU A CA 1
ATOM 649 C C . GLU A 1 83 ? 17.966 -17.399 -22.638 1.00 89.12 83 GLU A C 1
ATOM 651 O O . GLU A 1 83 ? 17.398 -18.458 -22.382 1.00 89.12 83 GLU A O 1
ATOM 656 N N . ASN A 1 84 ? 19.165 -17.356 -23.227 1.00 89.81 84 ASN A N 1
ATOM 657 C CA . ASN A 1 84 ? 19.965 -18.521 -23.596 1.00 89.81 84 ASN A CA 1
ATOM 658 C C . ASN A 1 84 ? 21.149 -18.742 -22.641 1.00 89.81 84 ASN A C 1
ATOM 660 O O . ASN A 1 84 ? 22.043 -19.526 -22.970 1.00 89.81 84 ASN A O 1
ATOM 664 N N . ASP A 1 85 ? 21.208 -18.033 -21.507 1.00 83.12 85 ASP A N 1
ATOM 665 C CA . ASP A 1 85 ? 22.279 -18.209 -20.530 1.00 83.12 85 ASP A CA 1
ATOM 666 C C . ASP A 1 85 ? 22.211 -19.635 -19.948 1.00 83.12 85 ASP A C 1
ATOM 668 O O . ASP A 1 85 ? 21.216 -19.997 -19.315 1.00 83.12 85 ASP A O 1
ATOM 672 N N . PRO A 1 86 ? 23.244 -20.475 -20.144 1.00 77.50 86 PRO A N 1
ATOM 673 C CA . PRO A 1 86 ? 23.248 -21.845 -19.641 1.00 77.50 86 PRO A CA 1
ATOM 674 C C . PRO A 1 86 ? 23.291 -21.941 -18.107 1.00 77.50 86 PRO A C 1
ATOM 676 O O . PRO A 1 86 ? 23.185 -23.047 -17.580 1.00 77.50 86 PRO A O 1
ATOM 679 N N . ALA A 1 87 ? 23.492 -20.827 -17.394 1.00 76.81 87 ALA A N 1
ATOM 680 C CA . ALA A 1 87 ? 23.493 -20.762 -15.936 1.00 76.81 87 ALA A CA 1
ATOM 681 C C . ALA A 1 87 ? 22.124 -20.421 -15.306 1.00 76.81 87 ALA A C 1
ATOM 683 O O . ALA A 1 87 ? 22.051 -20.354 -14.075 1.00 76.81 87 ALA A O 1
ATOM 684 N N . GLN A 1 88 ? 21.074 -20.182 -16.108 1.00 62.78 88 GLN A N 1
ATOM 685 C CA . GLN A 1 88 ? 19.705 -19.942 -15.618 1.00 62.78 88 GLN A CA 1
ATOM 686 C C . GLN A 1 88 ? 19.028 -21.171 -14.998 1.00 62.78 88 GLN A C 1
ATOM 688 O O . GLN A 1 88 ? 19.300 -22.314 -15.429 1.00 62.78 88 GLN A O 1
#

Sequence (88 aa):
MECKTANQSFIQKLGCITNPDFPEDSPQLYHQLIYCSRSYRDLVTRVTFGYGHDTKKEPGVGGLALFCAACPQPGYNLPDNWENDPAQ

Foldseek 3Di:
DPDPDPLVVVQLVVLCVVDVPCSVPDDRCSVVVVVVVVVVVVQVLCVVLPNNPDPVDDQDVCSSPDDDPPPDDPPPPADPPNVPPPVD

pLDDT: mean 88.39, std 9.61, range [40.72, 96.94]

Organism: NCBI:txid1759441